Protein AF-A0A6A5P0I2-F1 (afdb_monomer_lite)

Structure (mmCIF, N/CA/C/O backbone):
data_AF-A0A6A5P0I2-F1
#
_entry.id   AF-A0A6A5P0I2-F1
#
loop_
_atom_site.group_PDB
_atom_site.id
_atom_site.type_symbol
_atom_site.label_atom_id
_atom_site.label_alt_id
_atom_site.label_comp_id
_atom_site.label_asym_id
_atom_site.label_entity_id
_atom_site.label_seq_id
_atom_site.pdbx_PDB_ins_code
_atom_site.Cartn_x
_atom_site.Cartn_y
_atom_site.Cartn_z
_atom_site.occupancy
_atom_site.B_iso_or_equiv
_atom_site.auth_seq_id
_atom_site.auth_comp_id
_atom_site.auth_asym_id
_atom_site.auth_atom_id
_atom_site.pdbx_PDB_model_num
ATOM 1 N N . MET A 1 1 ? -31.752 9.350 -18.594 1.00 42.41 1 MET A N 1
ATOM 2 C CA . MET A 1 1 ? -30.321 9.227 -18.248 1.00 42.41 1 MET A CA 1
ATOM 3 C C . MET A 1 1 ? -30.246 8.374 -16.996 1.00 42.41 1 MET A C 1
ATOM 5 O O . MET A 1 1 ? -30.584 8.859 -15.928 1.00 42.41 1 MET A O 1
ATOM 9 N N . ALA A 1 2 ? -30.007 7.072 -17.158 1.00 40.75 2 ALA A N 1
ATOM 10 C CA . ALA A 1 2 ? -30.075 6.105 -16.066 1.00 40.75 2 ALA A CA 1
ATOM 11 C C . ALA A 1 2 ? -28.681 5.925 -15.451 1.00 40.75 2 ALA A C 1
ATOM 13 O O . ALA A 1 2 ? -27.740 5.553 -16.149 1.00 40.75 2 ALA A O 1
ATOM 14 N N . SER A 1 3 ? -28.566 6.224 -14.160 1.00 43.47 3 SER A N 1
ATOM 15 C CA . SER A 1 3 ? -27.362 6.033 -13.353 1.00 43.47 3 SER A CA 1
ATOM 16 C C . SER A 1 3 ? -27.150 4.544 -13.080 1.00 43.47 3 SER A C 1
ATOM 18 O O . SER A 1 3 ? -27.976 3.907 -12.429 1.00 43.47 3 SER A O 1
ATOM 20 N N . SER A 1 4 ? -26.048 3.984 -13.578 1.00 53.88 4 SER A N 1
ATOM 21 C CA . SER A 1 4 ? -25.644 2.604 -13.302 1.00 53.88 4 SER A CA 1
ATOM 22 C C . SER A 1 4 ? -24.853 2.555 -11.993 1.00 53.88 4 SER A C 1
ATOM 24 O O . SER A 1 4 ? -23.674 2.895 -11.968 1.00 53.88 4 SER A O 1
ATOM 26 N N . LEU A 1 5 ? -25.506 2.143 -10.904 1.00 54.81 5 LEU A N 1
ATOM 27 C CA . LEU A 1 5 ? -24.848 1.797 -9.642 1.00 54.81 5 LEU A CA 1
ATOM 28 C C . LEU A 1 5 ? -24.146 0.443 -9.795 1.00 54.81 5 LEU A C 1
ATOM 30 O O . LEU A 1 5 ? -24.784 -0.572 -10.069 1.00 54.81 5 LEU A O 1
ATOM 34 N N . TYR A 1 6 ? -22.830 0.431 -9.605 1.00 55.72 6 TYR A N 1
ATOM 35 C CA . TYR A 1 6 ? -22.007 -0.777 -9.567 1.00 55.72 6 TYR A CA 1
ATOM 36 C C . TYR A 1 6 ? -22.392 -1.594 -8.331 1.00 55.72 6 TYR A C 1
ATOM 38 O O . TYR A 1 6 ? -22.008 -1.299 -7.199 1.00 55.72 6 TYR A O 1
ATOM 46 N N . GLN A 1 7 ? -23.215 -2.609 -8.561 1.00 46.78 7 GLN A N 1
ATOM 47 C CA . GLN A 1 7 ? -23.672 -3.548 -7.555 1.00 46.78 7 GLN A CA 1
ATOM 48 C C . GLN A 1 7 ? -22.541 -4.551 -7.297 1.00 46.78 7 GLN A C 1
ATOM 50 O O . GLN A 1 7 ? -22.406 -5.556 -7.994 1.00 46.78 7 GLN A O 1
ATOM 55 N N . LEU A 1 8 ? -21.677 -4.256 -6.322 1.00 53.34 8 LEU A N 1
ATOM 56 C CA . LEU A 1 8 ? -20.670 -5.207 -5.851 1.00 53.34 8 LEU A CA 1
ATOM 57 C C . LEU A 1 8 ? -21.379 -6.337 -5.099 1.00 53.34 8 LEU A C 1
ATOM 59 O O . LEU A 1 8 ? -21.673 -6.252 -3.907 1.00 53.34 8 LEU A O 1
ATOM 63 N N . HIS A 1 9 ? -21.704 -7.393 -5.837 1.00 45.75 9 HIS A N 1
ATOM 64 C CA . HIS A 1 9 ? -22.308 -8.603 -5.311 1.00 45.75 9 HIS A CA 1
ATOM 65 C C . HIS A 1 9 ? -21.235 -9.424 -4.582 1.00 45.75 9 HIS A C 1
ATOM 67 O O . HIS A 1 9 ? -20.509 -10.213 -5.184 1.00 45.75 9 HIS A O 1
ATOM 73 N N . CYS A 1 10 ? -21.122 -9.229 -3.268 1.00 37.31 10 CYS A N 1
ATOM 74 C CA . CYS A 1 10 ? -20.362 -10.118 -2.394 1.00 37.31 10 CYS A CA 1
ATOM 75 C C . CYS A 1 10 ? -21.074 -11.476 -2.322 1.00 37.31 10 CYS A C 1
ATOM 77 O O . CYS A 1 10 ? -21.909 -11.710 -1.449 1.00 37.31 10 CYS A O 1
ATOM 79 N N . SER A 1 11 ? -20.762 -12.386 -3.242 1.00 48.84 11 SER A N 1
ATOM 80 C CA . SER A 1 11 ? -21.188 -13.779 -3.140 1.00 48.84 11 SER A CA 1
ATOM 81 C C . SER A 1 11 ? -20.455 -14.444 -1.974 1.00 48.84 11 SER A C 1
ATOM 83 O O . SER A 1 11 ? -19.292 -14.829 -2.089 1.00 48.84 11 SER A O 1
ATOM 85 N N . ILE A 1 12 ? -21.149 -14.563 -0.841 1.00 54.59 12 ILE A N 1
ATOM 86 C CA . ILE A 1 12 ? -20.743 -15.394 0.292 1.00 54.59 12 ILE A CA 1
ATOM 87 C C . ILE A 1 12 ? -20.659 -16.832 -0.222 1.00 54.59 12 ILE A C 1
ATOM 89 O O . ILE A 1 12 ? -21.676 -17.476 -0.482 1.00 54.59 12 ILE A O 1
ATOM 93 N N . PHE A 1 13 ? -19.439 -17.333 -0.399 1.00 45.62 13 PHE A N 1
ATOM 94 C CA . PHE A 1 13 ? -19.203 -18.743 -0.673 1.00 45.62 13 PHE A CA 1
ATOM 95 C C . PHE A 1 13 ? -19.645 -19.524 0.570 1.00 45.62 13 PHE A C 1
ATOM 97 O O . PHE A 1 13 ? -18.968 -19.527 1.599 1.00 45.62 13 PHE A O 1
ATOM 104 N N . SER A 1 14 ? -20.832 -20.130 0.507 1.00 52.09 14 SER A N 1
ATOM 105 C CA . SER A 1 14 ? -21.336 -21.013 1.556 1.00 52.09 14 SER A CA 1
ATOM 106 C C . SER A 1 14 ? -20.519 -22.304 1.530 1.00 52.09 14 SER A C 1
ATOM 108 O O . SER A 1 14 ? -20.845 -23.269 0.838 1.00 52.09 14 SER A O 1
ATOM 110 N N . LEU A 1 15 ? -19.401 -22.302 2.253 1.00 51.59 15 LEU A N 1
ATOM 111 C CA . LEU A 1 15 ? -18.622 -23.501 2.527 1.00 51.59 15 LEU A CA 1
ATOM 112 C C . LEU A 1 15 ? -19.434 -24.368 3.493 1.00 51.59 15 LEU A C 1
ATOM 114 O O . LEU A 1 15 ? -19.468 -24.120 4.696 1.00 51.59 15 LEU A O 1
ATOM 118 N N . LYS A 1 16 ? -20.104 -25.397 2.969 1.00 50.78 16 LYS A N 1
ATOM 119 C CA . LYS A 1 16 ? -20.604 -26.500 3.795 1.00 50.78 16 LYS A CA 1
ATOM 120 C C . LYS A 1 16 ? -19.409 -27.345 4.235 1.00 50.78 16 LYS A C 1
ATOM 122 O O . LYS A 1 16 ? -19.069 -28.337 3.593 1.00 50.78 16 LYS A O 1
ATOM 127 N N . SER A 1 17 ? -18.744 -26.946 5.312 1.00 46.25 17 SER A N 1
ATOM 128 C CA . SER A 1 17 ? -17.735 -27.767 5.981 1.00 46.25 17 SER A CA 1
ATOM 129 C C . SER A 1 17 ? -18.437 -28.963 6.632 1.00 46.25 17 SER A C 1
ATOM 131 O O . SER A 1 17 ? -19.086 -28.833 7.667 1.00 46.25 17 SER A O 1
ATOM 133 N N . THR A 1 18 ? -18.338 -30.141 6.014 1.00 57.81 18 THR A N 1
ATOM 134 C CA . THR A 1 18 ? -18.712 -31.400 6.672 1.00 57.81 18 THR A CA 1
ATOM 135 C C . THR A 1 18 ? -17.577 -31.773 7.615 1.00 57.81 18 THR A C 1
ATOM 137 O O . THR A 1 18 ? -16.554 -32.314 7.200 1.00 57.81 18 THR A O 1
ATOM 140 N N . THR A 1 19 ? -17.727 -31.429 8.890 1.00 54.97 19 THR A N 1
ATOM 141 C CA . THR A 1 19 ? -16.788 -31.828 9.938 1.00 54.97 19 THR A CA 1
ATOM 142 C C . THR A 1 19 ? -16.931 -33.332 10.179 1.00 54.97 19 THR A C 1
ATOM 144 O O . THR A 1 19 ? -17.841 -33.778 10.871 1.00 54.97 19 THR A O 1
ATOM 147 N N . SER A 1 20 ? -16.037 -34.130 9.595 1.00 54.59 20 SER A N 1
ATOM 148 C CA . SER A 1 20 ? -15.867 -35.543 9.945 1.00 54.59 20 SER A CA 1
ATOM 149 C C . SER A 1 20 ? -15.174 -35.635 11.307 1.00 54.59 20 SER A C 1
ATOM 151 O O . SER A 1 20 ? -13.948 -35.577 11.394 1.00 54.59 20 SER A O 1
ATOM 153 N N . ILE A 1 21 ? -15.962 -35.744 12.376 1.00 68.56 21 ILE A N 1
ATOM 154 C CA . ILE A 1 21 ? -15.487 -35.938 13.751 1.00 68.56 21 ILE A CA 1
ATOM 155 C C . ILE A 1 21 ? -15.250 -37.446 13.974 1.00 68.56 21 ILE A C 1
ATOM 157 O O . ILE A 1 21 ? -16.217 -38.207 13.919 1.00 68.56 21 ILE A O 1
ATOM 161 N N . PRO A 1 22 ? -14.015 -37.921 14.229 1.00 63.72 22 PRO A N 1
ATOM 162 C CA . PRO A 1 22 ? -13.800 -39.294 14.683 1.00 63.72 22 PRO A CA 1
ATOM 163 C C . PRO A 1 22 ? -14.235 -39.461 16.155 1.00 63.72 22 PRO A C 1
ATOM 165 O O . PRO A 1 22 ? -14.139 -38.507 16.933 1.00 63.72 22 PRO A O 1
ATOM 168 N N . PRO A 1 23 ? -14.699 -40.655 16.573 1.00 70.25 23 PRO A N 1
ATOM 169 C CA . PRO A 1 23 ? -15.174 -40.881 17.936 1.00 70.25 23 PRO A CA 1
ATOM 170 C C . PRO A 1 23 ? -14.033 -40.819 18.971 1.00 70.25 23 PRO A C 1
ATOM 172 O O . PRO A 1 23 ? -12.882 -41.141 18.650 1.00 70.25 23 PRO A O 1
ATOM 175 N N . PRO A 1 24 ? -14.333 -40.448 20.230 1.00 58.69 24 PRO A N 1
ATOM 176 C CA . PRO A 1 24 ? -13.331 -40.354 21.282 1.00 58.69 24 PRO A CA 1
ATOM 177 C C . PRO A 1 24 ? -12.822 -41.745 21.682 1.00 58.69 24 PRO A C 1
ATOM 179 O O . PRO A 1 24 ? -13.597 -42.654 21.979 1.00 58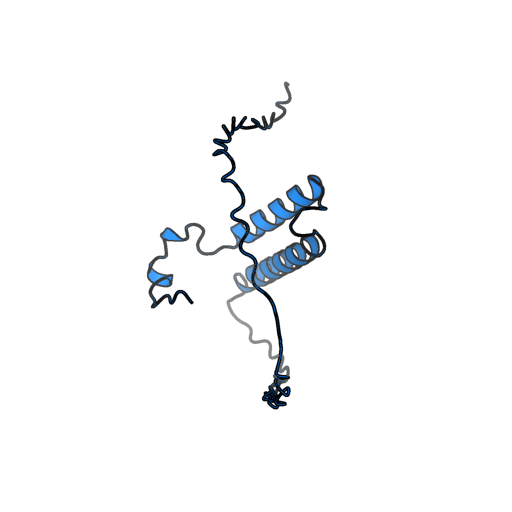.69 24 PRO A O 1
ATOM 182 N N . ARG A 1 25 ? -11.496 -41.903 21.723 1.00 61.53 25 ARG A N 1
ATOM 183 C CA . ARG A 1 25 ? -10.845 -43.061 22.347 1.00 61.53 25 ARG A CA 1
ATOM 184 C C . ARG A 1 25 ? -10.872 -42.897 23.871 1.00 61.53 25 ARG A C 1
ATOM 186 O O . ARG A 1 25 ? -10.598 -41.817 24.388 1.00 61.53 25 ARG A O 1
ATOM 193 N N . SER A 1 26 ? -11.210 -43.980 24.564 1.00 64.50 26 SER A N 1
ATOM 194 C CA . SER A 1 26 ? -11.271 -44.105 26.026 1.00 64.50 26 SER A CA 1
ATOM 195 C C . SER A 1 26 ? -9.962 -43.702 26.726 1.00 64.50 26 SER A C 1
ATOM 197 O O . SER A 1 26 ? -8.887 -43.980 26.185 1.00 64.50 26 SER A O 1
ATOM 199 N N . PRO A 1 27 ? -10.006 -43.142 27.951 1.00 51.91 27 PRO A N 1
ATOM 200 C CA . PRO A 1 27 ? -8.798 -42.831 28.702 1.00 51.91 27 PRO A CA 1
ATOM 201 C C . PRO A 1 27 ? -8.196 -44.110 29.294 1.00 51.91 27 PRO A C 1
ATOM 203 O O . PRO A 1 27 ? -8.819 -44.798 30.101 1.00 51.91 27 PRO A O 1
ATOM 206 N N . VAL A 1 28 ? -6.957 -44.418 28.913 1.00 54.59 28 VAL A N 1
ATOM 207 C CA . VAL A 1 28 ? -6.121 -45.366 29.654 1.00 54.59 28 VAL A CA 1
ATOM 208 C C . VAL A 1 28 ? -5.632 -44.646 30.909 1.00 54.59 28 VAL A C 1
ATOM 210 O O . VAL A 1 28 ? -4.881 -43.674 30.830 1.00 54.59 28 VAL A O 1
ATOM 213 N N . VAL A 1 29 ? -6.083 -45.116 32.071 1.00 58.19 29 VAL A N 1
ATOM 214 C CA . VAL A 1 29 ? -5.554 -44.722 33.379 1.00 58.19 29 VAL A CA 1
ATOM 215 C C . VAL A 1 29 ? -4.126 -45.254 33.486 1.00 58.19 29 VAL A C 1
ATOM 217 O O . VAL A 1 29 ? -3.900 -46.430 33.747 1.00 58.19 29 VAL A O 1
ATOM 220 N N . GLY A 1 30 ? -3.157 -44.374 33.242 1.00 47.84 30 GLY A N 1
ATOM 221 C CA . GLY A 1 30 ? -1.750 -44.590 33.550 1.00 47.84 30 GLY A CA 1
ATOM 222 C C . GLY A 1 30 ? -1.393 -43.843 34.826 1.00 47.84 30 GLY A C 1
ATOM 223 O O . GLY A 1 30 ? -1.103 -42.650 34.800 1.00 47.84 30 GLY A O 1
ATOM 224 N N . SER A 1 31 ? -1.440 -44.539 35.954 1.00 54.84 31 SER A N 1
ATOM 225 C CA . SER A 1 31 ? -0.893 -44.087 37.229 1.00 54.84 31 SER A CA 1
ATOM 226 C C . SER A 1 31 ? 0.636 -44.047 37.155 1.00 54.84 31 SER A C 1
ATOM 228 O O . SER A 1 31 ? 1.262 -45.102 37.065 1.00 54.84 31 SER A O 1
ATOM 230 N N . TRP A 1 32 ? 1.246 -42.860 37.241 1.00 46.78 32 TRP A N 1
ATOM 231 C CA . TRP A 1 32 ? 2.687 -42.741 37.486 1.00 46.78 32 TRP A CA 1
ATOM 232 C C . TRP A 1 32 ? 2.959 -41.787 38.649 1.00 46.78 32 TRP A C 1
ATOM 234 O O . TRP A 1 32 ? 2.725 -40.579 38.599 1.00 46.78 32 TRP A O 1
ATOM 244 N N . THR A 1 33 ? 3.433 -42.381 39.734 1.00 56.72 33 THR A N 1
ATOM 245 C CA . THR A 1 33 ? 3.900 -41.740 40.957 1.00 56.72 33 THR A CA 1
ATOM 246 C C . THR A 1 33 ? 5.165 -40.906 40.705 1.00 56.72 33 THR A C 1
ATOM 248 O O . THR A 1 33 ? 6.136 -41.389 40.129 1.00 56.72 33 THR A O 1
ATOM 251 N N . LYS A 1 34 ? 5.169 -39.660 41.195 1.00 62.78 34 LYS A N 1
ATOM 252 C CA . LYS A 1 34 ? 6.369 -38.834 41.481 1.00 62.78 34 LYS A CA 1
ATOM 253 C C . LYS A 1 34 ? 7.261 -39.561 42.531 1.00 62.78 34 LYS A C 1
ATOM 255 O O . LYS A 1 34 ? 6.700 -40.433 43.195 1.00 62.78 34 LYS A O 1
ATOM 260 N N . PRO A 1 35 ? 8.547 -39.201 42.805 1.00 59.62 35 PRO A N 1
ATOM 261 C CA . PRO A 1 35 ? 9.062 -37.820 42.806 1.00 59.62 35 PRO A CA 1
ATOM 262 C C . PRO A 1 35 ? 10.579 -37.598 42.542 1.00 59.62 35 PRO A C 1
ATOM 264 O O . PRO A 1 35 ? 11.351 -38.516 42.315 1.00 59.62 35 PRO A O 1
ATOM 267 N N . ILE A 1 36 ? 10.960 -36.321 42.696 1.00 47.81 36 ILE A N 1
ATOM 268 C CA . ILE A 1 36 ? 12.220 -35.796 43.257 1.00 47.81 36 ILE A CA 1
ATOM 269 C C . ILE A 1 36 ? 13.411 -35.500 42.320 1.00 47.81 36 ILE A C 1
ATOM 271 O O . ILE A 1 36 ? 14.008 -36.368 41.699 1.00 47.81 36 ILE A O 1
ATOM 275 N N . GLY A 1 37 ? 13.834 -34.229 42.369 1.00 50.06 37 GLY A N 1
ATOM 276 C CA . GLY A 1 37 ? 15.249 -33.858 42.411 1.00 50.06 37 GLY A CA 1
ATOM 277 C C . GLY A 1 37 ? 15.900 -33.423 41.099 1.00 50.06 37 GLY A C 1
ATOM 278 O O . GLY A 1 37 ? 16.426 -34.250 40.362 1.00 50.06 37 GLY A O 1
ATOM 279 N N . LYS A 1 38 ? 16.035 -32.103 40.914 1.00 57.56 38 LYS A N 1
ATOM 280 C CA . LYS A 1 38 ? 17.316 -31.359 41.011 1.00 57.56 38 LYS A CA 1
ATOM 281 C C . LYS A 1 38 ? 17.167 -29.990 40.341 1.00 57.56 38 LYS A C 1
ATOM 283 O O . LYS A 1 38 ? 16.814 -29.887 39.169 1.00 57.56 38 LYS A O 1
ATOM 288 N N . SER A 1 39 ? 17.447 -28.942 41.110 1.00 51.97 39 SER A N 1
ATOM 289 C CA . SER A 1 39 ? 17.621 -27.578 40.625 1.00 51.97 39 SER A CA 1
ATOM 290 C C . SER A 1 39 ? 18.764 -27.539 39.609 1.00 51.97 39 SER A C 1
ATOM 292 O O . SER A 1 39 ? 19.898 -27.909 39.911 1.00 51.97 39 SER A O 1
ATOM 294 N N . ARG A 1 40 ? 18.481 -27.084 38.386 1.00 53.88 40 ARG A N 1
ATOM 295 C CA . ARG A 1 40 ? 19.536 -26.589 37.499 1.00 53.88 40 ARG A CA 1
ATOM 296 C C . ARG A 1 40 ? 19.814 -25.154 37.908 1.00 53.88 40 ARG A C 1
ATOM 298 O O . ARG A 1 40 ? 18.960 -24.288 37.746 1.00 53.88 40 ARG A O 1
ATOM 305 N N . LEU A 1 41 ? 20.995 -24.945 38.482 1.00 53.62 41 LEU A N 1
ATOM 306 C CA . LEU A 1 41 ? 21.570 -23.621 38.655 1.00 53.62 41 LEU A CA 1
ATOM 307 C C . LEU A 1 41 ? 21.587 -22.918 37.295 1.00 53.62 41 LEU A C 1
ATOM 309 O O . LEU A 1 41 ? 22.029 -23.484 36.292 1.00 53.62 41 LEU A O 1
ATOM 313 N N . LEU A 1 42 ? 21.045 -21.706 37.284 1.00 53.06 42 LEU A N 1
ATOM 314 C CA . LEU A 1 42 ? 21.079 -20.781 36.167 1.00 53.06 42 LEU A CA 1
ATOM 315 C C . LEU A 1 42 ? 22.539 -20.340 36.027 1.00 53.06 42 LEU A C 1
ATOM 317 O O . LEU A 1 42 ? 23.048 -19.590 36.851 1.00 53.06 42 LEU A O 1
ATOM 321 N N . ALA A 1 43 ? 23.241 -20.901 35.045 1.00 54.53 43 ALA A N 1
ATOM 322 C CA . ALA A 1 43 ? 24.540 -20.384 34.656 1.00 54.53 43 ALA A CA 1
ATOM 323 C C . ALA A 1 43 ? 24.300 -19.047 33.948 1.00 54.53 43 ALA A C 1
ATOM 325 O O . ALA A 1 43 ? 23.689 -19.014 32.877 1.00 54.53 43 ALA A O 1
ATOM 326 N N . ASP A 1 44 ? 24.753 -17.960 34.570 1.00 59.97 44 ASP A N 1
ATOM 327 C CA . ASP A 1 44 ? 24.846 -16.643 33.953 1.00 59.97 44 ASP A CA 1
ATOM 328 C C . ASP A 1 44 ? 25.820 -16.723 32.776 1.00 59.97 44 ASP A C 1
ATOM 330 O O . ASP A 1 44 ? 27.037 -16.631 32.926 1.00 59.97 44 ASP A O 1
ATOM 334 N N . ILE A 1 45 ? 25.277 -16.944 31.581 1.00 62.38 45 ILE A N 1
ATOM 335 C CA . ILE A 1 45 ? 26.011 -16.749 30.336 1.00 62.38 45 ILE A CA 1
ATOM 336 C C . ILE A 1 45 ? 26.015 -15.234 30.090 1.00 62.38 45 ILE A C 1
ATOM 338 O O . ILE A 1 45 ? 24.942 -14.673 29.833 1.00 62.38 45 ILE A O 1
ATOM 342 N N . PRO A 1 46 ? 27.166 -14.539 30.168 1.00 58.56 46 PRO A N 1
ATOM 343 C CA . PRO A 1 46 ? 27.217 -13.124 29.843 1.00 58.56 46 PRO A CA 1
ATOM 344 C C . PRO A 1 46 ? 26.843 -12.958 28.369 1.00 58.56 46 PRO A C 1
ATOM 346 O O . PRO A 1 46 ? 27.492 -13.502 27.474 1.00 58.56 46 PRO A O 1
ATOM 349 N N . ARG A 1 47 ? 25.749 -12.235 28.116 1.00 66.19 47 ARG A N 1
ATOM 350 C CA . ARG A 1 47 ? 25.317 -11.898 26.757 1.00 66.19 47 ARG A CA 1
ATOM 351 C C . ARG A 1 47 ? 26.435 -11.089 26.085 1.00 66.19 47 ARG A C 1
ATOM 353 O O . ARG A 1 47 ? 26.852 -10.083 26.662 1.00 66.19 47 ARG A O 1
ATOM 360 N N . PRO A 1 48 ? 26.912 -11.470 24.890 1.00 61.12 48 PRO A N 1
ATOM 361 C CA . PRO A 1 48 ? 27.880 -10.662 24.167 1.00 61.12 48 PRO A CA 1
ATOM 362 C C . PRO A 1 48 ? 27.190 -9.372 23.712 1.00 61.12 48 PRO A C 1
ATOM 364 O O . PRO A 1 48 ? 26.283 -9.393 22.881 1.00 61.12 48 PRO A O 1
ATOM 367 N N . VAL A 1 49 ? 27.590 -8.246 24.301 1.00 64.12 49 VAL A N 1
ATOM 368 C CA . VAL A 1 49 ? 27.132 -6.918 23.887 1.00 64.12 49 VAL A CA 1
ATOM 369 C C . VAL A 1 49 ? 27.958 -6.509 22.674 1.00 64.12 49 VAL A C 1
ATOM 371 O O . VAL A 1 49 ? 29.143 -6.209 22.791 1.00 64.12 49 VAL A O 1
ATOM 374 N N . PHE A 1 50 ? 27.338 -6.520 21.497 1.00 57.56 50 PHE A N 1
ATOM 375 C CA . PHE A 1 50 ? 27.921 -5.912 20.306 1.00 57.56 50 PHE A CA 1
ATOM 376 C C . PHE A 1 50 ? 27.676 -4.402 20.353 1.00 57.56 50 PHE A C 1
ATOM 378 O O . PHE A 1 50 ? 26.547 -3.939 20.196 1.00 57.56 50 PHE A O 1
ATOM 385 N N . CYS A 1 51 ? 28.738 -3.629 20.568 1.00 55.84 51 CYS A N 1
ATOM 386 C CA . CYS A 1 51 ? 28.700 -2.181 20.406 1.00 55.84 51 CYS A CA 1
ATOM 387 C C . CYS A 1 51 ? 28.770 -1.850 18.910 1.00 55.84 51 CYS A C 1
ATOM 389 O O . CYS A 1 51 ? 29.823 -1.970 18.286 1.00 55.84 51 CYS A O 1
ATOM 391 N N . VAL A 1 52 ? 27.642 -1.435 18.334 1.00 63.50 52 VAL A N 1
ATOM 392 C CA . VAL A 1 52 ? 27.581 -0.900 16.969 1.00 63.50 52 VAL A CA 1
ATOM 393 C C . VAL A 1 52 ? 28.002 0.567 17.018 1.00 63.50 52 VAL A C 1
ATOM 395 O O . VAL A 1 52 ? 27.346 1.387 17.658 1.00 63.50 52 VAL A O 1
ATOM 398 N N . ARG A 1 53 ? 29.109 0.907 16.353 1.00 61.03 53 ARG A N 1
ATOM 399 C CA . ARG A 1 53 ? 29.525 2.300 16.169 1.00 61.03 53 ARG A CA 1
ATOM 400 C C . ARG A 1 53 ? 28.722 2.894 15.015 1.00 61.03 53 ARG A C 1
ATOM 402 O O . ARG A 1 53 ? 28.905 2.485 13.873 1.00 61.03 53 ARG A O 1
ATOM 409 N N . ALA A 1 54 ? 27.843 3.846 15.311 1.00 55.44 54 ALA A N 1
ATOM 410 C CA . ALA A 1 54 ? 27.206 4.652 14.279 1.00 55.44 54 ALA A CA 1
ATOM 411 C C . ALA A 1 54 ? 28.261 5.578 13.653 1.00 55.44 54 ALA A C 1
ATOM 413 O O .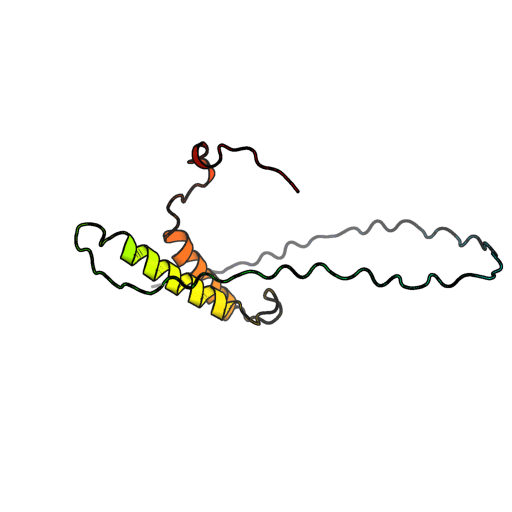 ALA A 1 54 ? 28.888 6.371 14.354 1.00 55.44 54 ALA A O 1
ATOM 414 N N . VAL A 1 55 ? 28.477 5.444 12.344 1.00 57.00 55 VAL A N 1
ATOM 415 C CA . VAL A 1 55 ? 29.171 6.451 11.537 1.00 57.00 55 VAL A CA 1
ATOM 416 C C . VAL A 1 55 ? 28.118 7.491 11.175 1.00 57.00 55 VAL A C 1
ATOM 418 O O . VAL A 1 55 ? 27.190 7.198 10.424 1.00 57.00 55 VAL A O 1
ATOM 421 N N . THR A 1 56 ? 28.212 8.677 11.768 1.00 65.88 56 THR A N 1
ATOM 422 C CA . THR A 1 56 ? 27.499 9.854 11.277 1.00 65.88 56 THR A CA 1
ATOM 423 C C . THR A 1 56 ? 28.234 10.327 10.032 1.00 65.88 56 THR A C 1
ATOM 425 O O . THR A 1 56 ? 29.407 10.677 10.109 1.00 65.88 56 THR A O 1
ATOM 428 N N . TYR A 1 57 ? 27.569 10.271 8.883 1.00 57.38 57 TYR A N 1
ATOM 429 C CA . TYR A 1 57 ? 28.039 10.951 7.684 1.00 57.38 57 TYR A CA 1
ATOM 430 C C . TYR A 1 57 ? 27.806 12.441 7.918 1.00 57.38 57 TYR A C 1
ATOM 432 O O . TYR A 1 57 ? 26.659 12.861 8.095 1.00 57.38 57 TYR A O 1
ATOM 440 N N . ASP A 1 58 ? 28.889 13.207 8.008 1.00 52.75 58 ASP A N 1
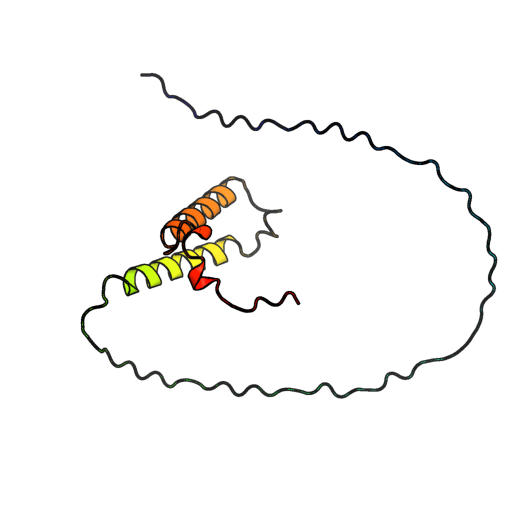ATOM 441 C CA . ASP A 1 58 ? 28.814 14.660 8.021 1.00 52.75 58 ASP A CA 1
ATOM 442 C C . ASP A 1 58 ? 28.146 15.126 6.721 1.00 52.75 58 ASP A C 1
ATOM 444 O O . ASP A 1 58 ? 28.440 14.645 5.624 1.00 52.75 58 ASP A O 1
ATOM 448 N N . ALA A 1 59 ? 27.144 15.986 6.882 1.00 57.56 59 ALA A N 1
ATOM 449 C CA . ALA A 1 59 ? 26.289 16.463 5.812 1.00 57.56 59 ALA A CA 1
ATOM 450 C C . ALA A 1 59 ? 26.989 17.576 5.027 1.00 57.56 59 ALA A C 1
ATOM 452 O O . ALA A 1 59 ? 26.731 18.756 5.263 1.00 57.56 59 ALA A O 1
ATOM 453 N N . ASP A 1 60 ? 27.817 17.196 4.060 1.00 50.91 60 ASP A N 1
ATOM 454 C CA . ASP A 1 60 ? 28.265 18.117 3.021 1.00 50.91 60 ASP A CA 1
ATOM 455 C C . ASP A 1 60 ? 27.230 18.120 1.888 1.00 50.91 60 ASP A C 1
ATOM 457 O O . ASP A 1 60 ? 27.172 17.260 1.010 1.00 50.91 60 ASP A O 1
ATOM 461 N N . ASN A 1 61 ? 26.321 19.090 1.988 1.00 56.88 61 ASN A N 1
ATOM 462 C CA . ASN A 1 61 ? 25.361 19.447 0.954 1.00 56.88 61 ASN A CA 1
ATOM 463 C C . ASN A 1 61 ? 26.090 20.212 -0.156 1.00 56.88 61 ASN A C 1
ATOM 465 O O . ASN A 1 61 ? 26.207 21.437 -0.099 1.00 56.88 61 ASN A O 1
ATOM 469 N N . GLU A 1 62 ? 26.566 19.491 -1.168 1.00 50.28 62 GLU A N 1
ATOM 470 C CA . GLU A 1 62 ? 27.061 20.085 -2.406 1.00 50.28 62 GLU A CA 1
ATOM 471 C C . GLU A 1 62 ? 26.174 19.715 -3.602 1.00 50.28 62 GLU A C 1
ATOM 473 O O . GLU A 1 62 ? 26.184 18.622 -4.163 1.00 50.28 62 GLU A O 1
ATOM 478 N N . ASN A 1 63 ? 25.361 20.708 -3.959 1.00 56.03 63 ASN A N 1
ATOM 479 C CA . ASN A 1 63 ? 24.498 20.814 -5.124 1.00 56.03 63 ASN A CA 1
ATOM 480 C C . ASN A 1 63 ? 25.286 20.630 -6.439 1.00 56.03 63 ASN A C 1
ATOM 482 O O . ASN A 1 63 ? 25.845 21.586 -6.982 1.00 56.03 63 ASN A O 1
ATOM 486 N N . GLY A 1 64 ? 25.295 19.401 -6.961 1.00 40.69 64 GLY A N 1
ATOM 487 C CA . GLY A 1 64 ? 25.843 19.026 -8.266 1.00 40.69 64 GLY A CA 1
ATOM 488 C C . GLY A 1 64 ? 24.759 18.934 -9.341 1.00 40.69 64 GLY A C 1
ATOM 489 O O . GLY A 1 64 ? 24.131 17.900 -9.532 1.00 40.69 64 GLY A O 1
ATOM 490 N N . SER A 1 65 ? 24.552 20.048 -10.036 1.00 57.78 65 SER A N 1
ATOM 491 C CA . SER A 1 65 ? 23.641 20.234 -11.170 1.00 57.78 65 SER A CA 1
ATOM 492 C C . SER A 1 65 ? 23.970 19.347 -12.383 1.00 57.78 65 SER A C 1
ATOM 494 O O . SER A 1 65 ? 25.105 19.349 -12.855 1.00 57.78 65 SER A O 1
ATOM 496 N N . GLY A 1 66 ? 22.944 18.709 -12.966 1.00 47.50 66 GLY A N 1
ATOM 497 C CA . GLY A 1 66 ? 22.915 18.394 -14.400 1.00 47.50 66 GLY A CA 1
ATOM 498 C C . GLY A 1 66 ? 22.361 17.016 -14.774 1.00 47.50 66 GLY A C 1
ATOM 499 O O . GLY A 1 66 ? 23.095 16.039 -14.784 1.00 47.50 66 GLY A O 1
ATOM 500 N N . VAL A 1 67 ? 21.104 16.982 -15.243 1.00 44.75 67 VAL A N 1
ATOM 501 C CA . VAL A 1 67 ? 20.504 15.892 -16.056 1.00 44.75 67 VAL A CA 1
ATOM 502 C C . VAL A 1 67 ? 20.025 14.633 -15.290 1.00 44.75 67 VAL A C 1
ATOM 504 O O . VAL A 1 67 ? 20.345 13.512 -15.660 1.00 44.75 67 VAL A O 1
ATOM 507 N N . ALA A 1 68 ? 19.185 14.789 -14.255 1.00 43.25 68 ALA A N 1
ATOM 508 C CA . ALA A 1 68 ? 18.450 13.667 -13.621 1.00 43.25 68 ALA A CA 1
ATOM 509 C C . ALA A 1 68 ? 17.062 14.049 -13.044 1.00 43.25 68 ALA A C 1
ATOM 511 O O . ALA A 1 68 ? 16.499 13.356 -12.200 1.00 43.25 68 ALA A O 1
ATOM 512 N N . VAL A 1 69 ? 16.474 15.160 -13.500 1.00 50.84 69 VAL A N 1
ATOM 513 C CA . VAL A 1 69 ? 15.312 15.801 -12.844 1.00 50.84 69 VAL A CA 1
ATOM 514 C C . VAL A 1 69 ? 14.021 14.963 -12.905 1.00 50.84 69 VAL A C 1
ATOM 516 O O . VAL A 1 69 ? 13.122 15.157 -12.096 1.00 50.84 69 VAL A O 1
ATOM 519 N N . VAL A 1 70 ? 13.903 13.999 -13.824 1.00 53.44 70 VAL A N 1
ATOM 520 C CA . VAL A 1 70 ? 12.659 13.220 -14.003 1.00 53.44 70 VAL A CA 1
ATOM 521 C C . VAL A 1 70 ? 12.596 11.961 -13.123 1.00 53.44 70 VAL A C 1
ATOM 523 O O . VAL A 1 70 ? 11.495 11.517 -12.794 1.00 53.44 70 VAL A O 1
ATOM 526 N N . GLU A 1 71 ? 13.728 11.387 -12.704 1.00 57.25 71 GLU A N 1
ATOM 527 C CA . GLU A 1 71 ? 13.729 10.183 -11.850 1.00 57.25 71 GLU A CA 1
ATOM 528 C C . GLU A 1 71 ? 13.719 10.504 -10.350 1.00 57.25 71 GLU A C 1
ATOM 530 O O . GLU A 1 71 ? 13.016 9.834 -9.590 1.00 57.25 71 GLU A O 1
ATOM 535 N N . GLU A 1 72 ? 14.402 11.564 -9.908 1.00 59.59 72 GLU A N 1
ATOM 536 C CA . GLU A 1 72 ? 14.390 11.952 -8.489 1.00 59.59 72 GLU A CA 1
ATOM 537 C C . GLU A 1 72 ? 13.008 12.413 -8.006 1.00 59.59 72 GLU A C 1
ATOM 539 O O . GLU A 1 72 ? 12.589 12.090 -6.892 1.00 59.59 72 GLU A O 1
ATOM 544 N N . VAL A 1 73 ? 12.244 13.104 -8.856 1.00 61.81 73 VAL A N 1
ATOM 545 C CA . VAL A 1 73 ? 10.888 13.563 -8.513 1.00 61.81 73 VAL A CA 1
ATOM 546 C C . VAL A 1 73 ? 9.950 12.375 -8.276 1.00 61.81 73 VAL A C 1
ATOM 548 O O . VAL A 1 73 ? 9.223 12.354 -7.286 1.00 61.81 73 VAL A O 1
ATOM 551 N N . LYS A 1 74 ? 10.040 11.325 -9.102 1.00 67.12 74 LYS A N 1
ATOM 552 C CA . LYS A 1 74 ? 9.251 10.093 -8.920 1.00 67.12 74 LYS A CA 1
ATOM 553 C C . LYS A 1 74 ? 9.623 9.359 -7.634 1.00 67.12 74 LYS A C 1
ATOM 555 O O . LYS A 1 74 ? 8.753 8.823 -6.952 1.00 67.12 74 LYS A O 1
ATOM 560 N N . LYS A 1 75 ? 10.910 9.351 -7.278 1.00 73.75 75 LYS A N 1
ATOM 561 C CA . LYS A 1 75 ? 11.390 8.715 -6.047 1.00 73.75 75 LYS A CA 1
ATOM 562 C C . LYS A 1 75 ? 10.900 9.454 -4.800 1.00 73.75 75 LYS A C 1
ATOM 564 O O . LYS A 1 75 ? 10.400 8.811 -3.880 1.00 73.75 75 LYS A O 1
ATOM 569 N N . THR A 1 76 ? 10.963 10.785 -4.798 1.00 83.88 76 THR A N 1
ATOM 570 C CA . THR A 1 76 ? 10.474 11.602 -3.671 1.00 83.88 76 THR A CA 1
ATOM 571 C C . THR A 1 76 ? 8.954 11.525 -3.503 1.00 83.88 76 THR A C 1
ATOM 573 O O . THR A 1 76 ? 8.457 11.537 -2.377 1.00 83.88 76 THR A O 1
ATOM 576 N N . GLU A 1 77 ? 8.192 11.405 -4.591 1.00 87.94 77 GLU A N 1
ATOM 577 C CA . GLU A 1 77 ? 6.744 11.177 -4.535 1.00 87.94 77 GLU A CA 1
ATOM 578 C C . GLU A 1 77 ? 6.403 9.777 -4.003 1.00 87.94 77 GLU A C 1
ATOM 580 O O . GLU A 1 77 ? 5.602 9.646 -3.075 1.00 87.94 77 GLU A O 1
ATOM 585 N N . ALA A 1 78 ? 7.088 8.740 -4.491 1.00 89.69 78 ALA A N 1
ATOM 586 C CA . ALA A 1 78 ? 6.931 7.381 -3.979 1.00 89.69 78 ALA A CA 1
ATOM 587 C C . ALA A 1 78 ? 7.290 7.271 -2.484 1.00 89.69 78 ALA A C 1
ATOM 589 O O . ALA A 1 78 ? 6.654 6.524 -1.743 1.00 89.69 78 ALA A O 1
ATOM 590 N N . GLU A 1 79 ? 8.283 8.022 -2.005 1.00 92.56 79 GLU A N 1
ATOM 591 C CA . GLU A 1 79 ? 8.633 8.093 -0.580 1.00 92.56 79 GLU A CA 1
ATOM 592 C C . GLU A 1 79 ? 7.526 8.732 0.269 1.00 92.56 79 GLU A C 1
ATOM 594 O O . GLU A 1 79 ? 7.232 8.239 1.362 1.00 92.56 79 GLU A O 1
ATOM 599 N N . LYS A 1 80 ? 6.856 9.774 -0.239 1.00 94.38 80 LYS A N 1
ATOM 600 C CA . LYS A 1 80 ? 5.693 10.379 0.430 1.00 94.38 80 LYS A CA 1
ATOM 601 C C . LYS A 1 80 ? 4.529 9.396 0.524 1.00 94.38 80 LYS A C 1
ATOM 603 O O . LYS A 1 80 ? 3.953 9.259 1.602 1.00 94.38 80 LYS A O 1
ATOM 608 N N . LEU A 1 81 ? 4.231 8.675 -0.559 1.00 95.12 81 LEU A N 1
ATOM 609 C CA . LEU A 1 81 ? 3.185 7.646 -0.576 1.00 95.12 81 LEU A CA 1
ATOM 610 C C . LEU A 1 81 ? 3.498 6.499 0.385 1.00 95.12 81 LEU A C 1
ATOM 612 O O . LEU A 1 81 ? 2.624 6.067 1.132 1.00 95.12 81 LEU A O 1
ATOM 616 N N . LYS A 1 82 ? 4.757 6.048 0.439 1.00 94.56 82 LYS A N 1
ATOM 617 C CA . LYS A 1 82 ? 5.200 5.039 1.414 1.00 94.56 82 LYS A CA 1
ATOM 618 C C . LYS A 1 82 ? 4.995 5.513 2.847 1.00 94.56 82 LYS A C 1
ATOM 620 O O . LYS A 1 82 ? 4.509 4.741 3.668 1.00 94.56 82 LYS A O 1
ATOM 625 N N . LYS A 1 83 ? 5.347 6.765 3.149 1.00 95.75 83 LYS A N 1
ATOM 626 C CA . LYS A 1 83 ? 5.148 7.335 4.484 1.00 95.75 83 LYS A CA 1
ATOM 627 C C . LYS A 1 83 ? 3.662 7.398 4.845 1.00 95.75 83 LYS A C 1
ATOM 629 O O . LYS A 1 83 ? 3.285 6.884 5.890 1.00 95.75 83 LYS A O 1
ATOM 634 N N . ALA A 1 84 ? 2.831 7.937 3.951 1.00 94.50 84 ALA A N 1
ATOM 635 C CA . ALA A 1 84 ? 1.384 8.000 4.144 1.00 94.50 84 ALA A CA 1
ATOM 636 C C . ALA A 1 84 ? 0.778 6.605 4.370 1.00 94.50 84 ALA A C 1
ATOM 638 O O . ALA A 1 84 ? -0.004 6.410 5.293 1.00 94.50 84 ALA A O 1
ATOM 639 N N . LEU A 1 85 ? 1.204 5.607 3.591 1.00 95.19 85 LEU A N 1
ATOM 640 C CA . LEU A 1 85 ? 0.748 4.229 3.742 1.00 95.19 85 LEU A CA 1
ATOM 641 C C . LEU A 1 85 ? 1.120 3.639 5.110 1.00 95.19 85 LEU A C 1
ATOM 643 O O . LEU A 1 85 ? 0.288 2.995 5.749 1.00 95.19 85 LEU A O 1
ATOM 647 N N . VAL A 1 86 ? 2.359 3.849 5.564 1.00 94.31 86 VAL A N 1
ATOM 648 C CA . VAL A 1 86 ? 2.818 3.388 6.884 1.00 94.31 86 VAL A CA 1
ATOM 649 C C . VAL A 1 86 ? 2.008 4.046 7.998 1.00 94.31 86 VAL A C 1
ATOM 651 O O . VAL A 1 86 ? 1.563 3.346 8.910 1.00 94.31 86 VAL A O 1
ATOM 654 N N . ASP A 1 87 ? 1.775 5.352 7.894 1.00 93.56 87 ASP A N 1
ATOM 655 C CA . ASP A 1 87 ? 1.004 6.120 8.870 1.00 93.56 87 ASP A CA 1
ATOM 656 C C . ASP A 1 87 ? -0.453 5.622 8.940 1.00 93.56 87 ASP A C 1
ATOM 658 O O . ASP A 1 87 ? -0.962 5.375 10.035 1.00 93.56 87 ASP A O 1
ATOM 662 N N . SER A 1 88 ? -1.092 5.355 7.793 1.00 90.56 88 SER A N 1
ATOM 663 C CA . SER A 1 88 ? -2.465 4.826 7.729 1.00 90.56 88 SER A CA 1
ATOM 664 C C . SER A 1 88 ? -2.586 3.374 8.211 1.00 90.56 88 SER A C 1
ATOM 666 O O . SER A 1 88 ? -3.628 2.977 8.736 1.00 90.56 88 SER A O 1
ATOM 668 N N . PHE A 1 89 ? -1.540 2.553 8.064 1.00 90.06 89 PHE A N 1
ATOM 669 C CA . PHE A 1 89 ? -1.540 1.170 8.562 1.00 90.06 89 PHE A CA 1
ATOM 670 C C . PHE A 1 89 ? -1.259 1.062 10.060 1.00 90.06 89 PHE A C 1
ATOM 672 O O . PHE A 1 89 ? -1.667 0.074 10.695 1.00 90.06 89 PHE A O 1
ATOM 679 N N . TYR A 1 90 ? -0.546 2.026 10.636 1.00 90.62 90 TYR A N 1
ATOM 680 C CA . TYR A 1 90 ? -0.137 1.950 12.027 1.00 90.62 90 TYR A CA 1
ATOM 681 C C . TYR A 1 90 ? -1.359 1.958 12.962 1.00 90.62 90 TYR A C 1
ATOM 683 O O . TYR A 1 90 ? -2.315 2.703 12.789 1.00 90.62 90 TYR A O 1
ATOM 691 N N . GLY A 1 91 ? -1.375 1.065 13.955 1.00 87.56 91 GLY A N 1
ATOM 692 C CA . GLY A 1 91 ? -2.492 0.959 14.906 1.00 87.56 91 GLY A CA 1
ATOM 693 C C . GLY A 1 91 ? -3.750 0.233 14.394 1.00 87.56 91 GLY A C 1
ATOM 694 O O . GLY A 1 91 ? -4.645 -0.062 15.190 1.00 87.56 91 GLY A O 1
ATOM 695 N N . THR A 1 92 ? -3.809 -0.184 13.123 1.00 87.75 92 THR A N 1
ATOM 696 C CA . THR A 1 92 ? -4.990 -0.869 12.542 1.00 87.75 92 THR A CA 1
ATOM 697 C C . THR A 1 92 ? -5.188 -2.323 13.003 1.00 87.75 92 THR A C 1
ATOM 699 O O . THR A 1 92 ? -6.169 -2.967 12.629 1.00 87.75 92 THR A O 1
ATOM 702 N N . ASN A 1 93 ? -4.292 -2.862 13.844 1.00 89.38 93 ASN A N 1
ATOM 703 C CA . ASN A 1 93 ? -4.329 -4.247 14.344 1.00 89.38 93 ASN A CA 1
ATOM 704 C C . ASN A 1 93 ? -4.471 -5.276 13.203 1.00 89.38 93 ASN A C 1
ATOM 706 O O . ASN A 1 93 ? -5.337 -6.148 13.249 1.00 89.38 93 ASN A O 1
ATOM 710 N N . ARG A 1 94 ? -3.641 -5.151 12.155 1.00 85.38 94 ARG A N 1
ATOM 711 C CA . ARG A 1 94 ? -3.689 -5.995 10.939 1.00 85.38 94 ARG A CA 1
ATOM 712 C C . ARG A 1 94 ? -5.055 -5.952 10.229 1.00 85.38 94 ARG A C 1
ATOM 714 O O . ARG A 1 94 ? -5.471 -6.936 9.630 1.00 85.38 94 ARG A O 1
ATOM 721 N N . GLY A 1 95 ? -5.765 -4.829 10.334 1.00 87.31 95 GLY A N 1
ATOM 722 C CA . GLY A 1 95 ? -7.089 -4.635 9.742 1.00 87.31 95 GLY A CA 1
ATOM 723 C C . GLY A 1 95 ? -8.270 -5.093 10.605 1.00 87.31 95 GLY A C 1
ATOM 724 O O . GLY A 1 95 ? -9.404 -4.955 10.161 1.00 87.31 95 GLY A O 1
ATOM 725 N N . LEU A 1 96 ? -8.056 -5.593 11.832 1.00 88.06 96 LEU A N 1
ATOM 726 C CA . LEU A 1 96 ? -9.151 -6.048 12.710 1.00 88.06 96 LEU A CA 1
ATOM 727 C C . LEU A 1 96 ? -10.028 -4.908 13.248 1.00 88.06 96 LEU A C 1
ATOM 729 O O . LEU A 1 96 ? -11.187 -5.139 13.578 1.00 88.06 96 LEU A O 1
ATOM 733 N N . LYS A 1 97 ? -9.475 -3.696 13.382 1.00 86.06 97 LYS A N 1
ATOM 734 C CA . LYS A 1 97 ? -10.176 -2.534 13.963 1.00 86.06 97 LYS A CA 1
ATOM 735 C C . LYS A 1 97 ? -10.556 -1.464 12.937 1.00 86.06 97 LYS A C 1
ATOM 737 O O . LYS A 1 97 ? -10.965 -0.378 13.328 1.00 86.06 97 LYS A O 1
ATOM 742 N N . VAL A 1 98 ? -10.369 -1.736 11.648 1.00 92.00 98 VAL A N 1
ATOM 743 C CA . VAL A 1 98 ? -10.444 -0.716 10.598 1.00 92.00 98 VAL A CA 1
ATOM 744 C C . VAL A 1 98 ? -11.797 -0.755 9.878 1.00 92.00 98 VAL A C 1
ATOM 746 O O . VAL A 1 98 ? -12.357 -1.829 9.654 1.00 92.00 98 VAL A O 1
ATOM 749 N N . THR A 1 99 ? -12.335 0.414 9.525 1.00 92.44 99 THR A N 1
ATOM 750 C CA . THR A 1 99 ? -13.597 0.533 8.778 1.00 92.44 99 THR A CA 1
ATOM 751 C C . THR A 1 99 ? -13.378 0.265 7.286 1.00 92.44 99 THR A C 1
ATOM 753 O O . THR A 1 99 ? -12.253 0.280 6.787 1.00 92.44 99 THR A O 1
ATOM 756 N N . SER A 1 100 ? -14.454 0.006 6.538 1.00 92.00 100 SER A N 1
ATOM 757 C CA . SER A 1 100 ? -14.371 -0.202 5.083 1.00 92.00 100 SER A CA 1
ATOM 758 C C . SER A 1 100 ? -13.827 1.014 4.331 1.00 92.00 100 SER A C 1
ATOM 760 O O . SER A 1 100 ? -13.169 0.846 3.312 1.00 92.00 100 SER A O 1
ATOM 762 N N . GLU A 1 101 ? -14.079 2.215 4.844 1.00 92.25 101 GLU A N 1
ATOM 763 C CA . GLU A 1 101 ? -13.597 3.474 4.275 1.00 92.25 101 GLU A CA 1
ATOM 764 C C . GLU A 1 101 ? -12.070 3.568 4.340 1.00 92.25 101 GLU A C 1
ATOM 766 O O . GLU A 1 101 ? -11.423 3.697 3.306 1.00 92.25 101 GLU A O 1
ATOM 771 N N . THR A 1 102 ? -11.476 3.353 5.518 1.00 92.12 102 THR A N 1
ATOM 772 C CA . THR A 1 102 ? -10.013 3.352 5.669 1.00 92.12 102 THR A CA 1
ATOM 773 C C . THR A 1 102 ? -9.354 2.247 4.837 1.00 92.12 102 THR A C 1
ATOM 775 O O . THR A 1 102 ? -8.247 2.415 4.336 1.00 92.12 102 THR A O 1
ATOM 778 N N . ARG A 1 103 ? -10.031 1.104 4.633 1.00 93.88 103 ARG A N 1
ATOM 779 C CA . ARG A 1 103 ? -9.533 0.064 3.713 1.00 93.88 103 ARG A CA 1
ATOM 780 C C . ARG A 1 103 ? -9.490 0.552 2.270 1.00 93.88 103 ARG A C 1
ATOM 782 O O . ARG A 1 103 ? -8.545 0.204 1.571 1.00 93.88 103 ARG A O 1
ATOM 789 N N . ALA A 1 104 ? -10.497 1.300 1.826 1.00 94.94 104 ALA A N 1
ATOM 790 C CA . ALA A 1 104 ? -10.535 1.841 0.471 1.00 94.94 104 ALA A CA 1
ATOM 791 C C . ALA A 1 104 ? -9.415 2.870 0.255 1.00 94.94 104 ALA A C 1
ATOM 793 O O . ALA A 1 104 ? -8.692 2.765 -0.730 1.00 94.94 104 ALA A O 1
ATOM 794 N N . GLU A 1 105 ? -9.203 3.769 1.218 1.00 93.75 105 GLU A N 1
ATOM 795 C CA . GLU A 1 105 ? -8.102 4.744 1.195 1.00 93.75 105 GLU A CA 1
ATOM 796 C C . GLU A 1 105 ? -6.729 4.056 1.108 1.00 93.75 105 GLU A C 1
ATOM 798 O O . GLU A 1 105 ? -5.898 4.385 0.263 1.00 93.75 105 GLU A O 1
ATOM 803 N N . ILE A 1 106 ? -6.501 3.034 1.937 1.00 94.06 106 ILE A N 1
ATOM 804 C CA . ILE A 1 106 ? -5.259 2.254 1.913 1.00 94.06 106 ILE A CA 1
ATOM 805 C C . ILE A 1 106 ? -5.048 1.577 0.551 1.00 94.06 106 ILE A C 1
ATOM 807 O O . ILE A 1 106 ? -3.928 1.551 0.042 1.00 94.06 106 ILE A O 1
ATOM 811 N N . VAL A 1 107 ? -6.103 1.018 -0.046 1.00 94.94 107 VAL A N 1
ATOM 812 C CA . VAL A 1 107 ? -6.025 0.382 -1.370 1.00 94.94 107 VAL A CA 1
ATOM 813 C C . VAL A 1 107 ? -5.699 1.406 -2.457 1.00 94.94 107 VAL A C 1
ATOM 815 O O . VAL A 1 107 ? -4.924 1.101 -3.365 1.00 94.94 107 VAL A O 1
ATOM 818 N N . GLU A 1 108 ? -6.225 2.623 -2.356 1.00 95.62 108 GLU A N 1
ATOM 819 C CA . GLU A 1 108 ? -5.884 3.706 -3.276 1.00 95.62 108 GLU A CA 1
ATOM 820 C C . GLU A 1 108 ? -4.401 4.094 -3.166 1.00 95.62 108 GLU A C 1
ATOM 822 O O . GLU A 1 108 ? -3.709 4.141 -4.184 1.00 95.62 108 GLU A O 1
ATOM 827 N N . LEU A 1 109 ? -3.877 4.262 -1.946 1.00 95.44 109 LEU A N 1
ATOM 828 C CA . LEU A 1 109 ? -2.450 4.530 -1.717 1.00 95.44 109 LEU A CA 1
ATOM 829 C C . LEU A 1 109 ? -1.551 3.420 -2.284 1.00 95.44 109 LEU A C 1
ATOM 831 O O . LEU A 1 109 ? -0.507 3.706 -2.873 1.00 95.44 109 LEU A O 1
ATOM 835 N N . ILE A 1 110 ? -1.955 2.153 -2.139 1.00 94.31 110 ILE A N 1
ATOM 836 C CA . ILE A 1 110 ? -1.239 1.009 -2.724 1.00 94.31 110 ILE A CA 1
ATOM 837 C C . ILE A 1 110 ? -1.264 1.087 -4.250 1.00 94.31 110 ILE A C 1
ATOM 839 O O . ILE A 1 110 ? -0.216 0.955 -4.872 1.00 94.31 110 ILE A O 1
ATOM 843 N N . THR A 1 111 ? -2.424 1.361 -4.847 1.00 94.69 111 THR A N 1
ATOM 844 C CA . THR A 1 111 ? -2.576 1.459 -6.308 1.00 94.69 111 THR A CA 1
ATOM 845 C C . THR A 1 111 ? -1.681 2.559 -6.884 1.00 94.69 111 THR A C 1
ATOM 847 O O . THR A 1 111 ? -1.009 2.358 -7.897 1.00 94.69 111 THR A O 1
ATOM 850 N N . GLN A 1 112 ? -1.619 3.714 -6.213 1.00 94.50 112 GLN A N 1
ATOM 851 C CA . GLN A 1 112 ? -0.712 4.796 -6.591 1.00 94.50 112 GLN A CA 1
ATOM 852 C C . GLN A 1 112 ? 0.749 4.345 -6.499 1.00 94.50 112 GLN A C 1
ATOM 854 O O . GLN A 1 112 ? 1.516 4.582 -7.426 1.00 94.50 112 GLN A O 1
ATOM 859 N N . LEU A 1 113 ? 1.133 3.649 -5.425 1.00 94.38 113 LEU A N 1
ATOM 860 C CA . LEU A 1 113 ? 2.497 3.154 -5.244 1.00 94.38 113 LEU A CA 1
ATOM 861 C C . LEU A 1 113 ? 2.883 2.070 -6.267 1.00 94.38 113 LEU A C 1
ATOM 863 O O . LEU A 1 113 ? 4.021 2.047 -6.735 1.00 94.38 113 LEU A O 1
ATOM 867 N N . GLU A 1 114 ? 1.950 1.196 -6.639 1.00 91.50 114 GLU A N 1
ATOM 868 C CA . GLU A 1 114 ? 2.144 0.162 -7.661 1.00 91.50 114 GLU A CA 1
ATOM 869 C C . GLU A 1 114 ? 2.385 0.760 -9.050 1.00 91.50 114 GLU A C 1
ATOM 871 O O . GLU A 1 114 ? 3.183 0.217 -9.813 1.00 91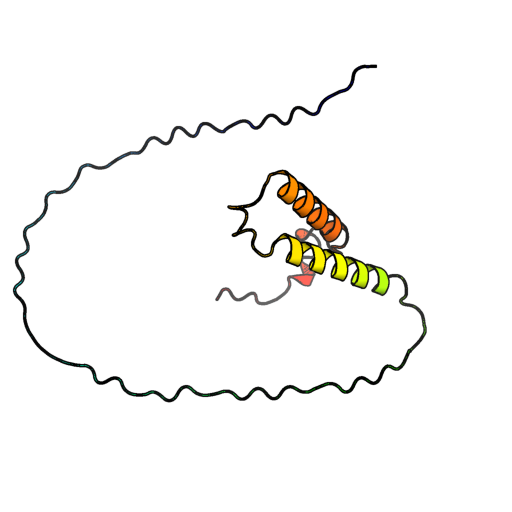.50 114 GLU A O 1
ATOM 876 N N . ALA A 1 115 ? 1.792 1.917 -9.360 1.00 90.88 115 ALA A N 1
ATOM 877 C CA . ALA A 1 115 ? 2.067 2.638 -10.604 1.00 90.88 115 ALA A CA 1
ATOM 878 C C . ALA A 1 115 ? 3.525 3.137 -10.704 1.00 90.88 115 ALA A C 1
ATOM 880 O O . ALA A 1 115 ? 4.022 3.363 -11.808 1.00 90.88 115 ALA A O 1
ATOM 881 N N . PHE A 1 116 ? 4.231 3.270 -9.573 1.00 90.06 116 PHE A N 1
ATOM 882 C CA . PHE A 1 116 ? 5.665 3.587 -9.533 1.00 90.06 116 PHE A CA 1
ATOM 883 C C . PHE A 1 116 ? 6.567 2.349 -9.612 1.00 90.06 116 PHE A C 1
ATOM 885 O O . PHE A 1 116 ? 7.791 2.488 -9.557 1.00 90.06 116 PHE A O 1
ATOM 892 N N . ASN A 1 117 ? 6.009 1.141 -9.728 1.00 88.31 117 ASN A N 1
ATOM 893 C CA . ASN A 1 117 ? 6.806 -0.070 -9.844 1.00 88.31 117 ASN A CA 1
ATOM 894 C C . A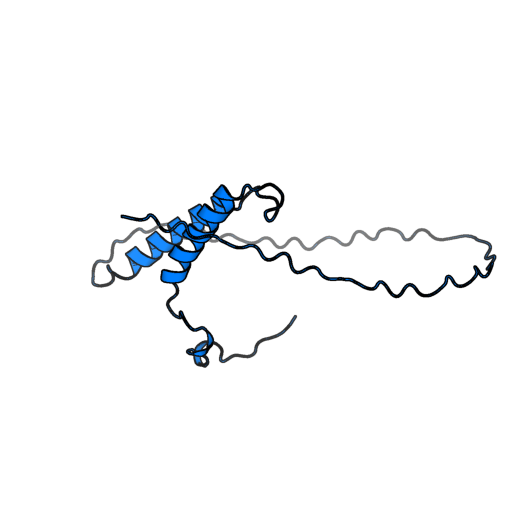SN A 1 117 ? 7.456 -0.149 -11.245 1.00 88.31 117 ASN A C 1
ATOM 896 O O . ASN A 1 117 ? 6.737 -0.253 -12.241 1.00 88.31 117 ASN A O 1
ATOM 900 N N . PRO A 1 118 ? 8.800 -0.121 -11.360 1.00 85.69 118 PRO A N 1
ATOM 901 C CA . PRO A 1 118 ? 9.487 -0.136 -12.656 1.00 85.69 118 PRO A CA 1
ATOM 902 C C . PRO A 1 118 ? 9.278 -1.446 -13.432 1.00 85.69 118 PRO A C 1
ATOM 904 O O . PRO A 1 118 ? 9.374 -1.458 -14.657 1.00 85.69 118 PRO A O 1
ATOM 907 N N . THR A 1 119 ? 8.978 -2.543 -12.731 1.00 84.25 119 THR A N 1
ATOM 908 C CA . THR A 1 119 ? 8.671 -3.857 -13.313 1.00 84.25 119 THR A CA 1
ATOM 909 C C . THR A 1 119 ? 7.236 -4.255 -12.960 1.00 84.25 119 THR A C 1
ATOM 911 O O . THR A 1 119 ? 7.026 -4.929 -11.946 1.00 84.25 119 THR A O 1
ATOM 914 N N . PRO A 1 120 ? 6.232 -3.848 -13.762 1.00 80.44 120 PRO A N 1
ATOM 915 C CA . PRO A 1 120 ? 4.827 -4.149 -13.477 1.00 80.44 120 PRO A CA 1
ATOM 916 C C . PRO A 1 120 ? 4.516 -5.649 -13.585 1.00 80.44 120 PRO A C 1
ATOM 918 O O . PRO A 1 120 ? 3.632 -6.147 -12.895 1.00 80.44 120 PRO A O 1
ATOM 921 N N . ALA A 1 121 ? 5.272 -6.375 -14.412 1.00 81.00 121 ALA A N 1
ATOM 922 C CA . ALA A 1 121 ? 5.224 -7.825 -14.532 1.00 81.00 121 ALA A CA 1
ATOM 923 C C . ALA A 1 121 ? 6.500 -8.430 -13.918 1.00 81.00 121 ALA A C 1
ATOM 925 O O . ALA A 1 121 ? 7.566 -8.382 -14.537 1.00 81.00 121 ALA A O 1
ATOM 926 N N . PRO A 1 122 ? 6.428 -9.016 -12.710 1.00 72.56 122 PRO A N 1
ATOM 927 C CA . PRO A 1 122 ? 7.600 -9.579 -12.034 1.00 72.56 122 PRO A CA 1
ATOM 928 C C . PRO A 1 122 ? 8.261 -10.728 -12.810 1.00 72.56 122 PRO A C 1
ATOM 930 O O . PRO A 1 122 ? 9.442 -11.016 -12.630 1.00 72.56 122 PRO A O 1
ATOM 933 N N . THR A 1 123 ? 7.494 -11.399 -13.670 1.00 82.56 123 THR A N 1
ATOM 934 C CA . THR A 1 123 ? 7.930 -12.532 -14.495 1.00 82.56 123 THR A CA 1
ATOM 935 C C . THR A 1 123 ? 8.801 -12.131 -15.677 1.00 82.56 123 THR A C 1
ATOM 937 O O . THR A 1 123 ? 9.542 -12.965 -16.190 1.00 82.56 123 THR A O 1
ATOM 940 N N . ASP A 1 124 ? 8.741 -10.872 -16.103 1.00 79.19 124 ASP A N 1
ATOM 941 C CA . ASP A 1 124 ? 9.378 -10.434 -17.347 1.00 79.19 124 ASP A CA 1
ATOM 942 C C . ASP A 1 124 ? 10.863 -10.106 -17.134 1.00 79.19 124 ASP A C 1
ATOM 944 O O . ASP A 1 124 ? 11.660 -10.103 -18.071 1.00 79.19 124 ASP A O 1
ATOM 948 N N . SER A 1 125 ? 11.269 -9.909 -15.878 1.00 79.38 125 SER A N 1
ATOM 949 C CA . SER A 1 125 ? 12.638 -9.589 -15.476 1.00 79.38 125 SER A CA 1
ATOM 950 C C . SER A 1 125 ? 13.310 -10.735 -14.712 1.00 79.38 125 SER A C 1
ATOM 952 O O . SER A 1 125 ? 13.938 -10.520 -13.675 1.00 79.38 125 SER A O 1
ATOM 954 N N . LEU A 1 126 ? 13.214 -11.967 -15.227 1.00 82.25 126 LEU A N 1
ATOM 955 C CA . LEU A 1 126 ? 13.897 -13.154 -14.675 1.00 82.25 126 LEU A CA 1
ATOM 956 C C . LEU A 1 126 ? 15.411 -12.956 -14.500 1.00 82.25 126 LEU A C 1
ATOM 958 O O . LEU A 1 126 ? 16.017 -13.534 -13.601 1.00 82.25 126 LEU A O 1
ATOM 962 N N . THR A 1 127 ? 16.022 -12.109 -15.327 1.00 82.19 127 THR A N 1
ATOM 963 C CA . THR A 1 127 ? 17.442 -11.750 -15.233 1.00 82.19 127 THR A CA 1
ATOM 964 C C . THR A 1 127 ? 17.799 -11.059 -13.914 1.00 82.19 127 THR A C 1
ATOM 966 O O . THR A 1 127 ? 18.901 -11.271 -13.414 1.00 82.19 127 THR A O 1
ATOM 969 N N . LEU A 1 128 ? 16.878 -10.295 -13.313 1.00 82.31 128 LEU A N 1
ATOM 970 C CA . LEU A 1 128 ? 17.063 -9.671 -11.994 1.00 82.31 128 LEU A CA 1
ATOM 971 C C . LEU A 1 128 ? 16.955 -10.684 -10.849 1.00 82.31 128 LEU A C 1
ATOM 973 O O . LEU A 1 128 ? 17.489 -10.459 -9.767 1.00 82.31 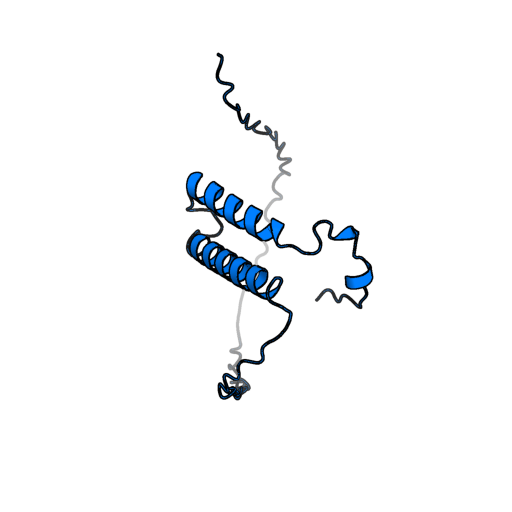128 LEU A O 1
ATOM 977 N N . LEU A 1 129 ? 16.275 -11.806 -11.089 1.00 82.69 129 LEU A N 1
ATOM 978 C CA . LEU A 1 129 ? 16.111 -12.893 -10.126 1.00 82.69 129 LEU A CA 1
ATOM 979 C C . LEU A 1 129 ? 17.267 -13.900 -10.177 1.00 82.69 129 LEU A C 1
ATOM 981 O O . LEU A 1 129 ? 17.240 -14.914 -9.477 1.00 82.69 129 LEU A O 1
ATOM 985 N N . ASN A 1 130 ? 18.284 -13.655 -11.002 1.00 83.75 130 ASN A N 1
ATOM 986 C CA . ASN A 1 130 ? 19.378 -14.591 -11.189 1.00 83.75 130 ASN A CA 1
ATOM 987 C C . ASN A 1 130 ? 20.329 -14.531 -9.981 1.00 83.75 130 ASN A C 1
ATOM 989 O O . ASN A 1 130 ? 21.058 -13.562 -9.781 1.00 83.75 130 ASN A O 1
ATOM 993 N N . GLY A 1 131 ? 20.299 -15.565 -9.142 1.00 84.62 131 GLY A N 1
ATOM 994 C CA . GLY A 1 131 ? 21.068 -15.621 -7.902 1.00 84.62 131 GLY A CA 1
ATOM 995 C C . GLY A 1 131 ? 20.812 -16.906 -7.116 1.00 84.62 131 GLY A C 1
ATOM 996 O O . GLY A 1 131 ? 19.929 -17.697 -7.445 1.00 84.62 131 GLY A O 1
ATOM 997 N N . LYS A 1 132 ? 21.602 -17.139 -6.064 1.00 86.00 132 LYS A N 1
ATOM 998 C CA . LYS A 1 132 ? 21.417 -18.285 -5.164 1.00 86.00 132 LYS A CA 1
ATOM 999 C C . LYS A 1 132 ? 20.459 -17.895 -4.038 1.00 86.00 132 LYS A C 1
ATOM 1001 O O . LYS A 1 132 ? 20.884 -17.354 -3.022 1.00 86.00 132 LYS A O 1
ATOM 1006 N N . TRP A 1 133 ? 19.171 -18.162 -4.229 1.00 86.44 133 TRP A N 1
ATOM 1007 C CA . TRP A 1 133 ? 18.139 -17.928 -3.217 1.00 86.44 133 TRP A CA 1
ATOM 1008 C C . TRP A 1 133 ? 18.222 -19.015 -2.144 1.00 86.44 133 TRP A C 1
ATOM 1010 O O . TRP A 1 133 ? 18.072 -20.200 -2.440 1.00 86.44 133 TRP A O 1
ATOM 1020 N N . ILE A 1 134 ? 18.510 -18.618 -0.905 1.00 80.94 134 ILE A N 1
ATOM 1021 C CA . ILE A 1 134 ? 18.571 -19.527 0.241 1.00 80.94 134 ILE A CA 1
ATOM 1022 C C . ILE A 1 134 ? 17.259 -19.388 1.011 1.00 80.94 134 ILE A C 1
ATOM 1024 O O . ILE A 1 134 ? 16.905 -18.292 1.438 1.00 80.94 134 ILE A O 1
ATOM 1028 N N . LEU A 1 135 ? 16.545 -20.498 1.186 1.00 81.06 135 LEU A N 1
ATOM 1029 C CA . LEU A 1 135 ? 15.457 -20.594 2.155 1.00 81.06 135 LEU A CA 1
ATOM 1030 C C . LEU A 1 135 ? 16.094 -20.881 3.520 1.00 81.06 135 LEU A C 1
ATOM 1032 O O . LEU A 1 135 ? 16.783 -21.893 3.661 1.00 81.06 135 LEU A O 1
ATOM 1036 N N . ALA A 1 136 ? 15.934 -19.956 4.466 1.00 70.25 136 ALA A N 1
ATOM 1037 C CA . ALA A 1 136 ? 16.351 -20.122 5.859 1.00 70.25 136 ALA A CA 1
ATOM 1038 C C . ALA A 1 136 ? 15.239 -20.771 6.690 1.00 70.25 136 ALA A C 1
ATOM 1040 O O . ALA A 1 136 ? 14.053 -20.482 6.401 1.00 70.25 136 ALA A O 1
#

Sequence (136 aa):
MASSLYQLHCSIFSLKSTTSIPPPRSPVVGSWTKPIGKSRLLADIPRPVFCVRAVTYDADNENGSGVAVVEEVKKTEAEKLKKALVDSFYGTNRGLKVTSETRAEIVELITQLEAFNPTPAPTDSLTLLNGKWILA

InterPro domains:
  IPR006843 Plastid lipid-associated protein/fibrillin conserved domain [PF04755] (79-136)
  IPR039633 Plastid-lipid-associated protein [PTHR31906] (60-135)

pLDDT: mean 70.05, std 18.0, range [37.31, 95.75]

Radius of gyration: 29.28 Å; chains: 1; bounding box: 60×66×62 Å

Organism: Lupinus albus (NCBI:txid3870)

Foldseek 3Di:
DDDDDDPPDPPDPPPPPPPPDDDDDDDDDDDDDDDDDDDDDDDPDPDDDDDDDDDDDDDPDDDDDDDDVPVVVLVVVLVVLVVVLCVLPPPCVNVPNDDPVSVVVSVVSVVVNLVSPPCVPPVVPVVVVPDDDDDD

Secondary structure (DSSP, 8-state):
--------------------PPPPPPP--------------------------------------SS-HHHHHHHHHHHHHHHHHHHHHTTSGGGTT--HHHHHHHHHHHHHHHHT-S-SSTTTTGGGG-S-PPP-